Protein AF-A0A5K1JAQ9-F1 (afdb_monomer_lite)

Foldseek 3Di:
DDDDDDDDPPPPVVVVVVVVVVVVVVVVLVVVLVVVLVVPDPVPQAAAPAADDDPPQDQQDDDDDDAQQSLLCNLVSLCRVSVHDLCRLCVSLVHDSVLNVCSNNSPVPRDPVSSVSSCSSSVHDDDDDDPPDDD

Secondary structure (DSSP, 8-state):
------------HHHHHHHHHHHHHHHHHHHHHHHHHTT--GGG----SS-PPPTT----------SHHHHHHHHHHHHHHTT--HHHHHHHTTS-HHHHHHHHTT-TTS-HHHHHHHHHHTT-------TT---

pLDDT: mean 73.71, std 20.49, range [36.69, 98.38]

Radius of gyration: 21.13 Å; chains: 1; bounding box: 44×62×66 Å

Sequence (135 aa):
MSLSGVIFPHVKITGIILIIFTNVKIMIGMIEMTRNFEGMSRANVPRGRGLRLHEQETPLVQRTVFDTAELGRALKLRRRELGYTQEVAAQLCMRSTRVIGDIERGRSTVEIGIVLEYAALLSVDVVLETRGRAS

Structure (mmCIF, N/CA/C/O backbone):
data_AF-A0A5K1JAQ9-F1
#
_entry.id   AF-A0A5K1JAQ9-F1
#
loop_
_atom_site.group_PDB
_atom_site.id
_atom_site.type_symbol
_atom_site.label_atom_id
_atom_site.label_alt_id
_atom_site.label_comp_id
_atom_site.label_asym_id
_atom_site.label_entity_id
_atom_site.label_seq_id
_atom_site.pdbx_PDB_ins_code
_atom_site.Cartn_x
_atom_site.Cartn_y
_atom_site.Cartn_z
_atom_site.occupancy
_atom_site.B_iso_or_equiv
_atom_site.auth_seq_id
_atom_site.auth_comp_id
_atom_site.auth_asym_id
_atom_site.auth_atom_id
_atom_site.pdbx_PDB_model_num
ATOM 1 N N . MET A 1 1 ? 18.831 43.348 -48.521 1.00 40.81 1 MET A N 1
ATOM 2 C CA . MET A 1 1 ? 17.979 42.451 -47.711 1.00 40.81 1 MET A CA 1
ATOM 3 C C . MET A 1 1 ?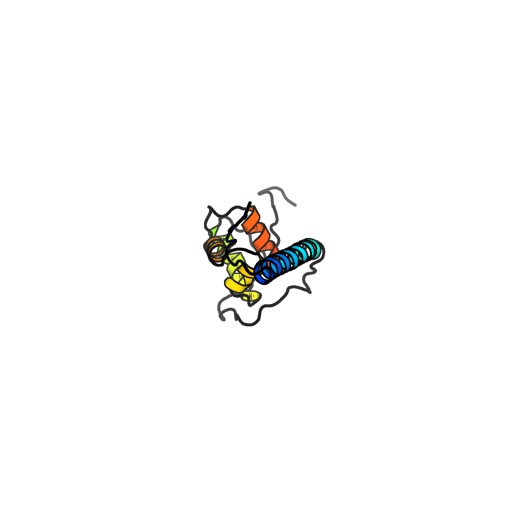 18.548 41.045 -47.801 1.00 40.81 1 MET A C 1
ATOM 5 O O . MET A 1 1 ? 18.501 40.459 -48.869 1.00 40.81 1 MET A O 1
ATOM 9 N N . SER A 1 2 ? 19.138 40.545 -46.718 1.00 36.69 2 SER A N 1
ATOM 10 C CA . SER A 1 2 ? 19.507 39.136 -46.552 1.00 36.69 2 SER A CA 1
ATOM 11 C C . SER A 1 2 ? 19.189 38.776 -45.104 1.00 36.69 2 SER A C 1
ATOM 13 O O . SER A 1 2 ? 19.741 39.380 -44.187 1.00 36.69 2 SER A O 1
ATOM 15 N N . LEU A 1 3 ? 18.217 37.887 -44.907 1.00 39.09 3 LEU A N 1
ATOM 16 C CA . LEU A 1 3 ? 17.845 37.346 -43.603 1.00 39.09 3 LEU A CA 1
ATOM 17 C C . LEU A 1 3 ? 18.690 36.092 -43.373 1.00 39.09 3 LEU A C 1
ATOM 19 O O . LEU A 1 3 ? 18.394 35.040 -43.934 1.00 39.09 3 LEU A O 1
ATOM 23 N N . SER A 1 4 ? 19.742 36.197 -42.563 1.00 42.56 4 SER A N 1
ATOM 24 C CA . SER A 1 4 ? 20.534 35.046 -42.130 1.00 42.56 4 SER A CA 1
ATOM 25 C C . SER A 1 4 ? 20.354 34.791 -40.635 1.00 42.56 4 SER A C 1
ATOM 27 O O . SER A 1 4 ? 20.787 35.595 -39.814 1.00 42.56 4 SER A O 1
ATOM 29 N N . GLY A 1 5 ? 19.803 33.618 -40.313 1.00 44.66 5 GLY A N 1
ATOM 30 C CA . GLY A 1 5 ? 20.234 32.834 -39.155 1.00 44.66 5 GLY A CA 1
ATOM 31 C C . GLY A 1 5 ? 19.374 32.913 -37.896 1.00 44.66 5 GLY A C 1
ATOM 32 O O . GLY A 1 5 ? 19.751 33.572 -36.935 1.00 44.66 5 GLY A O 1
ATOM 33 N N . VAL A 1 6 ? 18.304 32.115 -37.838 1.00 40.78 6 VAL A N 1
ATOM 34 C CA . VAL A 1 6 ? 17.813 31.577 -36.558 1.00 40.78 6 VAL A CA 1
ATOM 35 C C . VAL A 1 6 ? 18.203 30.102 -36.510 1.00 40.78 6 VAL A C 1
ATOM 37 O 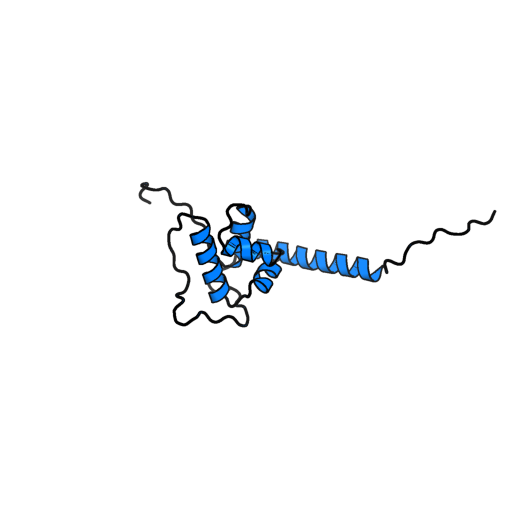O . VAL A 1 6 ? 17.634 29.269 -37.213 1.00 40.78 6 VAL A O 1
ATOM 40 N N . ILE A 1 7 ? 19.230 29.793 -35.719 1.00 45.62 7 ILE A N 1
ATOM 41 C CA . ILE A 1 7 ? 19.672 28.427 -35.425 1.00 45.62 7 ILE A CA 1
ATOM 42 C C . ILE A 1 7 ? 18.704 27.859 -34.384 1.00 45.62 7 ILE A C 1
ATOM 44 O O . ILE A 1 7 ? 18.780 28.208 -33.208 1.00 45.62 7 ILE A O 1
ATOM 48 N N . PHE A 1 8 ? 17.781 26.994 -34.804 1.00 45.00 8 PHE A N 1
ATOM 49 C CA . PHE A 1 8 ? 16.981 26.200 -33.872 1.00 45.00 8 PHE A CA 1
ATOM 50 C C . PHE A 1 8 ? 17.788 24.965 -33.439 1.00 45.00 8 PHE A C 1
ATOM 52 O O . PHE A 1 8 ? 18.238 24.206 -34.303 1.00 45.00 8 PHE A O 1
ATOM 59 N N . PRO A 1 9 ? 18.002 24.733 -32.130 1.00 48.38 9 PRO A N 1
ATOM 60 C CA . PRO A 1 9 ? 18.735 23.567 -31.661 1.00 48.38 9 PRO A CA 1
ATOM 61 C C . PRO A 1 9 ? 17.959 22.287 -31.990 1.00 48.38 9 PRO A C 1
ATOM 63 O O . PRO A 1 9 ? 16.746 22.197 -31.806 1.00 48.38 9 PRO A O 1
ATOM 66 N N . HIS A 1 10 ? 18.699 21.296 -32.485 1.00 51.69 10 HIS A N 1
ATOM 67 C CA . HIS A 1 10 ? 18.274 19.957 -32.890 1.00 51.69 10 HIS A CA 1
ATOM 68 C C . HIS A 1 10 ? 17.599 19.156 -31.752 1.00 51.69 10 HIS A C 1
ATOM 70 O O . HIS A 1 10 ? 18.132 18.155 -31.277 1.00 51.69 10 HIS A O 1
ATOM 76 N N . VAL A 1 11 ? 16.380 19.506 -31.342 1.00 50.84 11 VAL A N 1
ATOM 77 C CA . VAL A 1 11 ? 15.482 18.510 -30.744 1.00 50.84 11 VAL A CA 1
ATOM 78 C C . VAL A 1 11 ? 14.816 17.802 -31.916 1.00 50.84 11 VAL A C 1
ATOM 80 O O . VAL A 1 11 ? 13.892 18.323 -32.536 1.00 50.84 11 VAL A O 1
ATOM 83 N N . LYS A 1 12 ? 15.366 16.642 -32.304 1.00 48.03 12 LYS A N 1
ATOM 84 C CA . LYS A 1 12 ? 14.854 15.844 -33.428 1.00 48.03 12 LYS A CA 1
ATOM 85 C C . LYS A 1 12 ? 13.356 15.615 -33.210 1.00 48.03 12 LYS A C 1
ATOM 87 O O . LYS A 1 12 ? 12.978 15.028 -32.202 1.00 48.03 12 LYS A O 1
ATOM 92 N N . ILE A 1 13 ? 12.524 16.054 -34.156 1.00 51.97 13 ILE A N 1
ATOM 93 C CA . ILE A 1 13 ? 11.051 15.940 -34.143 1.00 51.97 13 ILE A CA 1
ATOM 94 C C . ILE A 1 13 ? 10.597 14.515 -33.759 1.00 51.97 13 ILE A C 1
ATOM 96 O O . ILE A 1 13 ? 9.626 14.335 -33.029 1.00 51.97 13 ILE A O 1
ATOM 100 N N . THR A 1 14 ? 11.374 13.499 -34.143 1.00 46.53 14 THR A N 1
ATOM 101 C CA . THR A 1 14 ? 11.205 12.089 -33.759 1.00 46.53 14 THR A CA 1
ATOM 102 C C . THR A 1 14 ? 11.189 11.845 -32.242 1.00 46.53 14 THR A C 1
ATOM 104 O O . THR A 1 14 ? 10.404 11.032 -31.766 1.00 46.53 14 THR A O 1
ATOM 107 N N . GLY A 1 15 ? 12.019 12.549 -31.466 1.00 42.66 15 GLY A N 1
ATOM 108 C CA . GLY A 1 15 ? 12.070 12.435 -30.005 1.00 42.66 15 GLY A CA 1
ATOM 109 C C . GLY A 1 15 ? 10.842 13.038 -29.322 1.00 42.66 15 GLY A C 1
ATOM 110 O O . GLY A 1 15 ? 10.312 12.447 -28.386 1.00 42.66 15 GLY A O 1
ATOM 111 N N . ILE A 1 16 ? 10.331 14.157 -29.843 1.00 52.41 16 ILE A N 1
ATOM 112 C CA . ILE A 1 16 ? 9.091 14.782 -29.356 1.00 52.41 16 ILE A CA 1
ATOM 113 C C . ILE A 1 16 ? 7.898 13.855 -29.629 1.00 52.41 16 ILE A C 1
ATOM 115 O O . ILE A 1 16 ? 7.090 13.611 -28.737 1.00 52.41 16 ILE A O 1
ATOM 119 N N . ILE A 1 17 ? 7.833 13.259 -30.825 1.00 51.34 17 ILE A N 1
ATOM 120 C CA . ILE A 1 17 ? 6.788 12.293 -31.195 1.00 51.34 17 ILE A CA 1
ATOM 121 C C . ILE A 1 17 ? 6.845 11.041 -30.306 1.00 51.34 17 ILE A C 1
ATOM 123 O O . ILE A 1 17 ? 5.804 10.597 -29.827 1.00 51.34 17 ILE A O 1
ATOM 127 N N . LEU A 1 18 ? 8.033 10.492 -30.024 1.00 45.09 18 LEU A N 1
ATOM 128 C CA . LEU A 1 18 ? 8.178 9.312 -29.162 1.00 45.09 18 LEU A CA 1
ATOM 129 C C . LEU A 1 18 ? 7.722 9.587 -27.720 1.00 45.09 18 LEU A C 1
ATOM 131 O O . LEU A 1 18 ? 7.048 8.749 -27.119 1.00 45.09 18 LEU A O 1
ATOM 135 N N . ILE A 1 19 ? 8.040 10.767 -27.179 1.00 55.59 19 ILE A N 1
ATOM 136 C CA . ILE A 1 19 ? 7.600 11.193 -25.842 1.00 55.59 19 ILE A CA 1
ATOM 137 C C . ILE A 1 19 ? 6.075 11.340 -25.805 1.00 55.59 19 ILE A C 1
ATOM 139 O O . ILE A 1 19 ? 5.434 10.808 -24.901 1.00 55.59 19 ILE A O 1
ATOM 143 N N . ILE A 1 20 ? 5.474 11.988 -26.808 1.00 52.31 20 ILE A N 1
ATOM 144 C CA . ILE A 1 20 ? 4.015 12.147 -26.897 1.00 52.31 20 ILE A CA 1
ATOM 145 C C . ILE A 1 20 ? 3.327 10.781 -27.005 1.00 52.31 20 ILE A C 1
ATOM 147 O O . ILE A 1 20 ? 2.410 10.509 -26.238 1.00 52.31 20 ILE A O 1
ATOM 151 N N . PHE A 1 21 ? 3.792 9.883 -27.881 1.00 49.94 21 PHE A N 1
ATOM 152 C CA . PHE A 1 21 ? 3.210 8.541 -28.016 1.00 49.94 21 PHE A CA 1
ATOM 153 C C . PHE A 1 21 ? 3.356 7.696 -26.748 1.00 49.94 21 PHE A C 1
ATOM 155 O O . PHE A 1 21 ? 2.440 6.948 -26.409 1.00 49.94 21 PHE A O 1
ATOM 162 N N . THR A 1 22 ? 4.477 7.823 -26.034 1.00 49.34 22 THR A N 1
ATOM 163 C CA . THR A 1 22 ? 4.686 7.144 -24.748 1.00 49.34 22 THR A CA 1
ATOM 164 C C . THR A 1 22 ? 3.705 7.672 -23.703 1.00 49.34 22 THR A C 1
ATOM 166 O O . THR A 1 22 ? 3.001 6.883 -23.081 1.00 49.34 22 THR A O 1
ATOM 169 N N . ASN A 1 23 ? 3.564 8.994 -23.583 1.00 43.59 23 ASN A N 1
ATOM 170 C CA . ASN A 1 23 ? 2.628 9.624 -22.649 1.00 43.59 23 ASN A CA 1
ATOM 171 C C . ASN A 1 23 ? 1.158 9.313 -22.983 1.00 43.59 23 ASN A C 1
ATOM 173 O O . ASN A 1 23 ? 0.367 9.069 -22.077 1.00 43.59 23 ASN A O 1
ATOM 177 N N . VAL A 1 24 ? 0.790 9.244 -24.268 1.00 49.78 24 VAL A N 1
ATOM 178 C CA . VAL A 1 24 ? -0.568 8.881 -24.708 1.00 49.78 24 VAL A CA 1
ATOM 179 C C . VAL A 1 24 ? -0.860 7.398 -24.468 1.00 49.78 24 VAL A C 1
ATOM 181 O O . VAL A 1 24 ? -1.942 7.076 -23.988 1.00 49.78 24 VAL A O 1
ATOM 184 N N . LYS A 1 25 ? 0.090 6.484 -24.722 1.00 45.53 25 LYS A N 1
ATOM 185 C CA . LYS A 1 25 ? -0.058 5.060 -24.360 1.00 45.53 25 LYS A CA 1
ATOM 186 C C . LYS A 1 25 ? -0.226 4.867 -22.857 1.00 45.53 25 LYS A C 1
ATOM 188 O O . LYS A 1 25 ? -1.062 4.070 -22.444 1.00 45.53 25 LYS A O 1
ATOM 193 N N . ILE A 1 26 ? 0.542 5.605 -22.058 1.00 53.91 26 ILE A N 1
ATOM 194 C CA . ILE A 1 26 ? 0.427 5.596 -20.599 1.00 53.91 26 ILE A CA 1
ATOM 195 C C . ILE A 1 26 ? -0.956 6.109 -20.182 1.00 53.91 26 ILE A C 1
ATOM 197 O O . ILE A 1 26 ? -1.635 5.434 -19.424 1.00 53.91 26 ILE A O 1
ATOM 201 N N . MET A 1 27 ? -1.426 7.227 -20.743 1.00 46.94 27 MET A N 1
ATOM 202 C CA . MET A 1 27 ? -2.749 7.797 -20.458 1.00 46.94 27 MET A CA 1
ATOM 203 C C . MET A 1 27 ? -3.910 6.878 -20.879 1.00 46.94 27 MET A C 1
ATOM 205 O O . MET A 1 27 ? -4.880 6.745 -20.141 1.00 46.94 27 MET A O 1
ATOM 209 N N . ILE A 1 28 ? -3.824 6.199 -22.027 1.00 55.19 28 ILE A N 1
ATOM 210 C CA . ILE A 1 28 ? -4.814 5.181 -22.421 1.00 55.19 28 ILE A CA 1
ATOM 211 C C . ILE A 1 28 ? -4.788 4.016 -21.424 1.00 55.19 28 ILE A C 1
ATOM 213 O O . ILE A 1 28 ? -5.845 3.606 -20.950 1.00 55.19 28 ILE A O 1
ATOM 217 N N . GLY A 1 29 ? -3.593 3.566 -21.025 1.00 53.66 29 GLY A N 1
ATOM 218 C CA . GLY A 1 29 ? -3.412 2.590 -19.951 1.00 53.66 29 GLY A CA 1
ATOM 219 C C . GLY A 1 29 ? -3.999 3.053 -18.614 1.00 53.66 29 GLY A C 1
ATOM 220 O O . GLY A 1 29 ? -4.585 2.241 -17.914 1.00 53.66 29 GLY A O 1
ATOM 221 N N . MET A 1 30 ? -3.939 4.349 -18.282 1.00 48.88 30 MET A N 1
ATOM 222 C CA . MET A 1 30 ? -4.587 4.920 -17.093 1.00 48.88 30 MET A CA 1
ATOM 223 C C . MET A 1 30 ? -6.105 4.829 -17.168 1.00 48.88 30 MET A C 1
ATOM 225 O O . MET A 1 30 ? -6.725 4.469 -16.174 1.00 48.88 30 MET A O 1
ATOM 229 N N . ILE A 1 31 ? -6.701 5.155 -18.320 1.00 51.78 31 ILE A N 1
ATOM 230 C CA . ILE A 1 31 ? -8.156 5.109 -18.522 1.00 51.78 31 ILE A CA 1
ATOM 231 C C . ILE A 1 31 ? -8.644 3.651 -18.515 1.00 51.78 31 ILE A C 1
ATOM 233 O O . ILE A 1 31 ? -9.712 3.359 -17.982 1.00 51.78 31 ILE A O 1
ATOM 237 N N . GLU A 1 32 ? -7.868 2.721 -19.075 1.00 52.41 32 GLU A N 1
ATOM 238 C CA . GLU A 1 32 ? -8.143 1.281 -18.989 1.00 52.41 32 GLU A CA 1
ATOM 239 C C . GLU A 1 32 ? -7.939 0.741 -17.568 1.00 52.41 32 GLU A C 1
ATOM 241 O O . GLU A 1 32 ? -8.744 -0.058 -17.110 1.00 52.41 32 GLU A O 1
ATOM 246 N N . MET A 1 33 ? -6.934 1.215 -16.828 1.00 46.81 33 MET A N 1
ATOM 247 C CA . MET A 1 33 ? -6.689 0.841 -15.433 1.00 46.81 33 MET A CA 1
ATOM 248 C C . MET A 1 33 ? -7.791 1.364 -14.501 1.00 46.81 33 MET A C 1
ATOM 250 O O . MET A 1 33 ? -8.287 0.604 -13.676 1.00 46.81 33 MET A O 1
ATOM 254 N N . THR A 1 34 ? -8.241 2.613 -14.676 1.00 49.62 34 THR A N 1
ATOM 255 C CA . THR A 1 34 ? -9.399 3.167 -13.945 1.00 49.62 34 THR A CA 1
ATOM 256 C C . THR A 1 34 ? -10.702 2.456 -14.302 1.00 49.62 34 THR A C 1
ATOM 258 O O . THR A 1 34 ? -11.452 2.119 -13.393 1.00 49.62 34 THR A O 1
ATOM 261 N N . ARG A 1 35 ? -10.953 2.134 -15.581 1.00 49.38 35 ARG A N 1
ATOM 262 C CA . ARG A 1 35 ? -12.118 1.317 -15.983 1.00 49.38 35 ARG A CA 1
ATOM 263 C C . ARG A 1 35 ? -12.048 -0.131 -15.489 1.00 49.38 35 ARG A C 1
ATOM 265 O O . ARG A 1 35 ? -13.082 -0.720 -15.197 1.00 49.38 35 ARG A O 1
ATOM 272 N N . ASN A 1 36 ? -10.855 -0.710 -15.371 1.00 48.38 36 ASN A N 1
ATOM 273 C CA . ASN A 1 36 ? -10.685 -2.079 -14.888 1.00 48.38 36 ASN A CA 1
ATOM 274 C C . ASN A 1 36 ? -10.871 -2.199 -13.368 1.00 48.38 36 ASN A C 1
ATOM 276 O O . ASN A 1 36 ? -11.240 -3.279 -12.914 1.00 48.38 36 ASN A O 1
ATOM 280 N N . PHE A 1 37 ? -10.686 -1.127 -12.583 1.00 51.50 37 PHE A N 1
ATOM 281 C CA . PHE A 1 37 ? -10.923 -1.156 -11.132 1.00 51.50 37 PHE A CA 1
ATOM 282 C C . PHE A 1 37 ? -12.384 -1.426 -10.758 1.00 51.50 37 PHE A C 1
ATOM 284 O O . PHE A 1 37 ? -12.631 -2.176 -9.819 1.00 51.50 37 PHE A O 1
ATOM 291 N N . GLU A 1 38 ? -13.346 -0.905 -1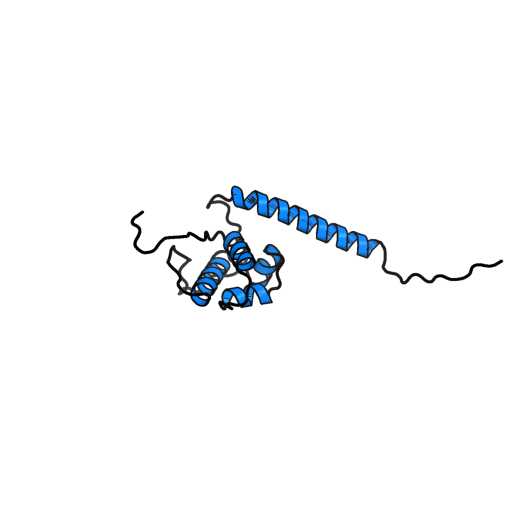1.521 1.00 49.78 38 GLU A N 1
ATOM 292 C CA . GLU A 1 38 ? -14.777 -1.141 -11.272 1.00 49.78 38 GLU A CA 1
ATOM 293 C C . GLU A 1 38 ? -15.237 -2.565 -11.659 1.00 49.78 38 GLU A C 1
ATOM 295 O O . GLU A 1 38 ? -16.320 -2.992 -11.263 1.00 49.78 38 GLU A O 1
ATOM 300 N N . GLY A 1 39 ? -14.415 -3.332 -12.393 1.00 43.12 39 GLY A N 1
ATOM 301 C CA . GLY A 1 39 ? -14.750 -4.673 -12.899 1.00 43.12 39 GLY A CA 1
ATOM 302 C C . GLY A 1 39 ? -13.788 -5.801 -12.499 1.00 43.12 39 GLY A C 1
ATOM 303 O O . GLY A 1 39 ? -13.954 -6.936 -12.957 1.00 43.12 39 GLY A O 1
ATOM 304 N N . MET A 1 40 ? -12.767 -5.532 -11.677 1.00 49.72 40 MET A N 1
ATOM 305 C CA . MET A 1 40 ? -11.739 -6.519 -11.332 1.00 49.72 40 MET A CA 1
ATOM 306 C C . MET A 1 40 ? -12.270 -7.543 -10.318 1.00 49.72 40 MET A C 1
ATOM 308 O O . MET A 1 40 ? -12.131 -7.405 -9.106 1.00 49.72 40 MET A O 1
ATOM 312 N N . SER A 1 41 ? -12.879 -8.615 -10.827 1.00 50.19 41 SER A N 1
ATOM 313 C CA . SER A 1 41 ? -13.238 -9.790 -10.027 1.00 50.19 41 SER A CA 1
ATOM 314 C C . SER A 1 41 ? -11.987 -10.431 -9.405 1.00 50.19 41 SER A C 1
ATOM 316 O O . SER A 1 41 ? -10.930 -10.478 -10.040 1.00 50.19 41 SER A O 1
ATOM 318 N N . ARG A 1 42 ? -12.116 -11.005 -8.194 1.00 49.31 42 ARG A N 1
ATOM 319 C CA . ARG A 1 42 ? -11.038 -11.685 -7.430 1.00 49.31 42 ARG A CA 1
ATOM 320 C C . ARG A 1 42 ? -10.248 -12.719 -8.255 1.00 49.31 42 ARG A C 1
ATOM 322 O O . ARG A 1 42 ? -9.131 -13.071 -7.885 1.00 49.31 42 ARG A O 1
ATOM 329 N N . ALA A 1 43 ? -10.821 -13.207 -9.357 1.00 43.72 43 ALA A N 1
ATOM 330 C CA . ALA A 1 43 ? -10.227 -14.182 -10.267 1.00 43.72 43 ALA A CA 1
ATOM 331 C C . ALA A 1 43 ? -9.163 -13.616 -11.235 1.00 43.72 43 ALA A C 1
ATOM 333 O O . ALA A 1 43 ? -8.353 -14.392 -11.735 1.00 43.72 43 ALA A O 1
ATOM 334 N N . ASN A 1 44 ? -9.121 -12.299 -11.480 1.00 52.69 44 ASN A N 1
ATOM 335 C CA . ASN A 1 44 ? -8.286 -11.685 -12.528 1.00 52.69 44 ASN A CA 1
ATOM 336 C C . ASN A 1 44 ? -7.114 -10.845 -11.997 1.00 52.69 44 ASN A C 1
ATOM 338 O O . ASN A 1 44 ? -6.617 -9.970 -12.702 1.00 52.69 44 ASN A O 1
ATOM 342 N N . VAL A 1 45 ? -6.643 -11.106 -10.775 1.00 56.44 45 VAL A N 1
ATOM 343 C CA . VAL A 1 45 ? -5.509 -10.359 -10.213 1.00 56.44 45 VAL A CA 1
ATOM 344 C C . VAL A 1 45 ? -4.236 -10.676 -11.012 1.00 56.44 45 VAL A C 1
ATOM 346 O O . VAL A 1 45 ? -3.800 -11.836 -11.013 1.00 56.44 45 VAL A O 1
ATOM 349 N N . PRO A 1 46 ? -3.616 -9.690 -11.688 1.00 61.69 46 PRO A N 1
ATOM 350 C CA . PRO A 1 46 ? -2.396 -9.942 -12.434 1.00 61.69 46 PRO A CA 1
ATOM 351 C C . PRO A 1 46 ? -1.292 -10.399 -11.467 1.00 61.69 46 PRO A C 1
ATOM 353 O O . PRO A 1 46 ? -1.188 -9.913 -10.337 1.00 61.69 46 PRO A O 1
ATOM 356 N N . ARG A 1 47 ? -0.492 -11.382 -11.894 1.00 66.31 47 ARG A N 1
ATOM 357 C CA . ARG A 1 47 ? 0.655 -11.899 -11.137 1.00 66.31 47 ARG A CA 1
ATOM 358 C C . ARG A 1 47 ? 1.947 -11.490 -11.831 1.00 66.31 47 ARG A C 1
ATOM 360 O O . ARG A 1 47 ? 2.128 -11.724 -13.025 1.00 66.31 47 ARG A O 1
ATOM 367 N N . GLY A 1 48 ? 2.852 -10.896 -11.073 1.00 63.38 48 GLY A N 1
ATOM 368 C CA . GLY A 1 48 ? 4.217 -10.613 -11.473 1.00 63.38 48 GLY A CA 1
ATOM 369 C C . GLY A 1 48 ? 5.046 -11.883 -11.629 1.00 63.38 48 GLY A C 1
ATOM 370 O O . GLY A 1 48 ? 4.792 -12.921 -11.016 1.00 63.38 48 GLY A O 1
ATOM 371 N N . ARG A 1 49 ? 6.082 -11.791 -12.464 1.00 59.53 49 ARG A N 1
ATOM 372 C CA . ARG A 1 49 ? 7.115 -12.820 -12.563 1.00 59.53 49 ARG A CA 1
ATOM 373 C C . ARG A 1 49 ? 8.203 -12.524 -11.527 1.00 59.53 49 ARG A C 1
ATOM 375 O O . ARG A 1 49 ? 9.047 -11.674 -11.779 1.00 59.53 49 ARG A O 1
ATOM 382 N N . GLY A 1 50 ? 8.227 -13.264 -10.413 1.00 60.59 50 GLY A N 1
ATOM 383 C CA . GLY A 1 50 ? 9.503 -13.540 -9.735 1.00 60.59 50 GLY A CA 1
ATOM 384 C C . GLY A 1 50 ? 9.769 -13.003 -8.323 1.00 60.59 50 GLY A C 1
ATOM 385 O O . GLY A 1 50 ? 10.936 -12.845 -7.988 1.00 60.59 50 GLY A O 1
ATOM 386 N N . LEU A 1 51 ? 8.777 -12.833 -7.447 1.00 59.69 51 LEU A N 1
ATOM 387 C CA . LEU A 1 51 ? 9.026 -12.864 -5.995 1.00 59.69 51 LEU A CA 1
ATOM 388 C C . LEU A 1 51 ? 8.309 -14.069 -5.379 1.00 59.69 51 LEU A C 1
ATOM 390 O O . LEU A 1 51 ? 7.114 -14.244 -5.593 1.00 59.69 51 LEU A O 1
ATOM 394 N N . ARG A 1 52 ? 9.034 -14.898 -4.619 1.00 64.88 52 ARG A N 1
ATOM 395 C CA . ARG A 1 52 ? 8.418 -15.869 -3.706 1.00 64.88 52 ARG A CA 1
ATOM 396 C C . ARG A 1 52 ? 8.315 -15.226 -2.327 1.00 64.88 52 ARG A C 1
ATOM 398 O O . ARG A 1 52 ? 9.245 -14.545 -1.882 1.00 64.88 52 ARG A O 1
ATOM 405 N N . LEU A 1 53 ? 7.185 -15.433 -1.663 1.00 64.00 53 LEU A N 1
ATOM 406 C CA . LEU A 1 53 ? 7.120 -15.256 -0.218 1.00 64.00 53 LEU A CA 1
ATOM 407 C C . LEU A 1 53 ? 8.172 -16.167 0.423 1.00 64.00 53 LEU A C 1
ATOM 409 O O . LEU A 1 53 ? 8.386 -17.287 -0.052 1.00 64.00 53 LEU A O 1
ATOM 413 N N . HIS A 1 54 ? 8.853 -15.688 1.463 1.00 65.25 54 HIS A N 1
ATOM 414 C CA . HIS A 1 54 ? 9.624 -16.608 2.296 1.00 65.25 54 HIS A CA 1
ATOM 415 C C . HIS A 1 54 ? 8.665 -17.597 2.964 1.00 65.25 54 HIS A C 1
ATOM 417 O O . HIS A 1 54 ? 7.505 -17.276 3.193 1.00 65.25 54 HIS A O 1
ATOM 423 N N . GLU A 1 55 ? 9.153 -18.784 3.314 1.00 61.09 55 GLU A N 1
ATOM 424 C CA . GLU A 1 55 ? 8.352 -19.850 3.939 1.00 61.09 55 GLU A CA 1
ATOM 425 C C . GLU A 1 55 ? 7.621 -19.396 5.221 1.00 61.09 55 GLU A C 1
ATOM 427 O O . GLU A 1 55 ? 6.587 -19.942 5.583 1.00 61.09 55 GLU A O 1
ATOM 432 N N . GLN A 1 56 ? 8.121 -18.338 5.867 1.00 61.56 56 GLN A N 1
ATOM 433 C CA . GLN A 1 56 ? 7.560 -17.739 7.080 1.00 61.56 56 GLN A CA 1
ATOM 434 C C . GLN A 1 56 ? 6.551 -16.603 6.816 1.00 61.56 56 GLN A C 1
ATOM 436 O O . GLN A 1 56 ? 5.937 -16.098 7.754 1.00 61.56 56 GLN A O 1
ATOM 441 N N . GLU A 1 57 ? 6.384 -16.158 5.569 1.00 66.56 57 GLU A N 1
ATOM 442 C CA . GLU A 1 57 ? 5.482 -15.059 5.219 1.00 66.56 57 GLU A CA 1
ATOM 443 C C . GLU A 1 57 ? 4.108 -15.606 4.820 1.00 66.56 57 GLU A C 1
ATOM 445 O O . GLU A 1 57 ? 3.938 -16.222 3.770 1.00 66.56 57 GLU A O 1
ATOM 450 N N . THR A 1 58 ? 3.103 -15.371 5.664 1.00 71.06 58 THR A N 1
ATOM 451 C CA . THR A 1 58 ? 1.707 -15.727 5.372 1.00 71.06 58 THR A CA 1
ATOM 452 C C . THR A 1 58 ? 1.083 -14.710 4.415 1.00 71.06 58 THR A C 1
ATOM 454 O O . THR A 1 58 ? 1.344 -13.522 4.585 1.00 71.06 58 THR A O 1
ATOM 457 N N . PRO A 1 59 ? 0.216 -15.113 3.470 1.00 79.75 59 PRO A N 1
ATOM 458 C CA . PRO A 1 59 ? -0.553 -14.167 2.668 1.00 79.75 59 PRO A CA 1
ATOM 459 C C . PRO A 1 59 ? -1.391 -13.190 3.509 1.00 79.75 59 PRO A C 1
ATOM 461 O O . PRO A 1 59 ? -1.824 -13.499 4.625 1.00 79.75 59 PRO A O 1
ATOM 464 N N . LEU A 1 60 ? -1.651 -12.009 2.956 1.00 83.69 60 LEU A N 1
ATOM 465 C CA . LEU A 1 60 ? -2.486 -10.976 3.527 1.00 83.69 60 LEU A CA 1
ATOM 466 C C . LEU A 1 60 ? -3.911 -11.511 3.644 1.00 83.69 60 LEU A C 1
ATOM 468 O O . LEU A 1 60 ? -4.602 -11.778 2.663 1.00 83.69 60 LEU A O 1
ATOM 472 N N . VAL A 1 61 ? -4.341 -11.627 4.891 1.00 86.38 61 VAL A N 1
ATOM 473 C CA . VAL A 1 61 ? -5.720 -11.890 5.291 1.00 86.38 61 VAL A CA 1
ATOM 474 C C . VAL A 1 61 ? -6.339 -10.616 5.852 1.00 86.38 61 VAL A C 1
ATOM 476 O O . VAL A 1 61 ? -5.609 -9.728 6.314 1.00 86.38 61 VAL A O 1
ATOM 479 N N . GLN A 1 62 ? -7.673 -10.556 5.839 1.00 89.12 62 GLN A N 1
ATOM 480 C CA . GLN A 1 62 ? -8.436 -9.471 6.452 1.00 89.12 62 GLN A CA 1
ATOM 481 C C . GLN A 1 62 ? -7.972 -9.254 7.895 1.00 89.12 62 GLN A C 1
ATOM 483 O O . GLN A 1 62 ? -7.868 -10.198 8.680 1.00 89.12 62 GLN A O 1
ATOM 488 N N . ARG A 1 63 ? -7.652 -8.003 8.218 1.00 90.69 63 ARG A N 1
ATOM 489 C CA . ARG A 1 63 ? -7.205 -7.572 9.541 1.00 90.69 63 ARG A CA 1
ATOM 490 C C . ARG A 1 63 ? -7.442 -6.078 9.700 1.00 90.69 63 ARG A C 1
ATOM 492 O O . ARG A 1 63 ? -7.402 -5.340 8.718 1.00 90.69 63 ARG A O 1
ATOM 499 N N . THR A 1 64 ? -7.620 -5.639 10.935 1.00 93.44 64 THR A N 1
ATOM 500 C CA . THR A 1 64 ? -7.620 -4.217 11.283 1.00 93.44 64 THR A CA 1
ATOM 501 C C . THR A 1 64 ? -6.177 -3.727 11.396 1.00 93.44 64 THR A C 1
ATOM 503 O O . THR A 1 64 ? -5.337 -4.425 11.962 1.00 93.44 64 THR A O 1
ATOM 506 N N . VAL A 1 65 ? -5.894 -2.543 10.853 1.00 94.06 65 VAL A N 1
ATOM 507 C CA . VAL A 1 65 ? -4.612 -1.840 11.010 1.00 94.06 65 VAL A CA 1
ATOM 508 C C . VAL A 1 65 ? -4.852 -0.526 11.746 1.00 94.06 65 VAL A C 1
ATOM 510 O O . VAL A 1 65 ? -5.879 0.119 11.530 1.00 94.06 65 VAL A O 1
ATOM 513 N N . PHE A 1 66 ? -3.927 -0.131 12.618 1.00 93.50 66 PHE A N 1
ATOM 514 C CA . PHE A 1 66 ? -4.083 1.050 13.477 1.00 93.50 66 PHE A CA 1
ATOM 515 C C . PHE A 1 66 ? -3.111 2.182 13.153 1.00 93.50 66 PHE A C 1
ATOM 517 O O . PHE A 1 66 ? -3.347 3.320 13.557 1.00 93.50 66 PHE A O 1
ATOM 524 N N . ASP A 1 67 ? -2.041 1.895 12.413 1.00 95.19 67 ASP A N 1
ATOM 525 C CA . ASP A 1 67 ? -1.047 2.887 12.022 1.00 95.19 67 ASP A CA 1
ATOM 526 C C . ASP A 1 67 ? -0.562 2.707 10.573 1.00 95.19 67 ASP A C 1
ATOM 528 O O . ASP A 1 67 ? -0.842 1.718 9.885 1.00 95.19 67 ASP A O 1
ATOM 532 N N . THR A 1 68 ? 0.175 3.705 10.083 1.00 96.56 68 THR A N 1
ATOM 533 C CA . THR A 1 68 ? 0.698 3.714 8.713 1.00 96.56 68 THR A CA 1
ATOM 534 C C . THR A 1 68 ? 1.758 2.639 8.481 1.00 96.56 68 THR A C 1
ATOM 536 O O . THR A 1 68 ? 1.923 2.185 7.349 1.00 96.56 68 THR A O 1
ATOM 539 N N . ALA A 1 69 ? 2.477 2.206 9.519 1.00 96.69 69 ALA A N 1
ATOM 540 C CA . ALA A 1 69 ? 3.506 1.178 9.412 1.00 96.69 69 ALA A CA 1
ATOM 541 C C . ALA A 1 69 ? 2.890 -0.215 9.235 1.00 96.69 69 ALA A C 1
ATOM 543 O O . ALA A 1 69 ? 3.378 -1.002 8.424 1.00 96.69 69 ALA A O 1
ATOM 544 N N . GLU A 1 70 ? 1.803 -0.515 9.940 1.00 96.25 70 GLU A N 1
ATOM 545 C CA . GLU A 1 70 ? 0.991 -1.715 9.755 1.00 96.25 70 GLU A CA 1
ATOM 546 C C . GLU A 1 70 ? 0.381 -1.762 8.357 1.00 96.25 70 GLU A C 1
ATOM 548 O O . GLU A 1 70 ? 0.529 -2.775 7.669 1.00 96.25 70 GLU A O 1
ATOM 553 N N . LEU A 1 71 ? -0.212 -0.652 7.904 1.00 96.25 71 LEU A N 1
ATOM 554 C CA . LEU A 1 71 ? -0.735 -0.531 6.545 1.00 96.25 71 LEU A CA 1
ATOM 555 C C . LEU A 1 71 ? 0.365 -0.767 5.497 1.00 96.25 71 LEU A C 1
ATOM 557 O O . LEU A 1 71 ? 0.205 -1.593 4.599 1.00 96.25 71 LEU A O 1
ATOM 561 N N . GLY A 1 72 ? 1.515 -0.102 5.638 1.00 97.19 72 GLY A N 1
ATOM 562 C CA . GLY A 1 72 ? 2.650 -0.251 4.725 1.00 97.19 72 GLY A CA 1
ATOM 563 C C . GLY A 1 72 ? 3.181 -1.685 4.655 1.00 97.19 72 GLY A C 1
ATOM 564 O O . GLY A 1 72 ? 3.417 -2.210 3.564 1.00 97.19 7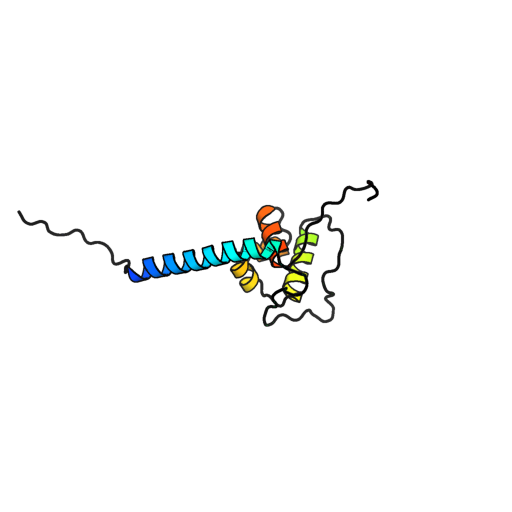2 GLY A O 1
ATOM 565 N N . ARG A 1 73 ? 3.305 -2.362 5.806 1.00 95.81 73 ARG A N 1
ATOM 566 C CA . ARG A 1 73 ? 3.701 -3.779 5.870 1.00 95.81 73 ARG A CA 1
ATOM 567 C C . ARG A 1 73 ? 2.679 -4.692 5.195 1.00 95.81 73 ARG A C 1
ATOM 569 O O . ARG A 1 73 ? 3.087 -5.596 4.466 1.00 95.81 73 ARG A O 1
ATOM 576 N N . ALA A 1 74 ? 1.384 -4.453 5.403 1.00 95.44 74 ALA A N 1
ATOM 577 C CA . ALA A 1 74 ? 0.315 -5.224 4.772 1.00 95.44 74 ALA A CA 1
ATOM 578 C C . ALA A 1 74 ? 0.344 -5.090 3.239 1.00 95.44 74 ALA A C 1
ATOM 580 O O . ALA A 1 74 ? 0.307 -6.096 2.530 1.00 95.44 74 ALA A O 1
ATOM 581 N N . LEU A 1 75 ? 0.509 -3.868 2.721 1.00 95.88 75 LEU A N 1
ATOM 582 C CA . LEU A 1 75 ? 0.629 -3.621 1.281 1.00 95.88 75 LEU A CA 1
ATOM 583 C C . LEU A 1 75 ? 1.908 -4.239 0.696 1.00 95.88 75 LEU A C 1
ATOM 585 O O . LEU A 1 75 ? 1.860 -4.873 -0.356 1.00 95.88 75 LEU A O 1
ATOM 589 N N . LYS A 1 76 ? 3.046 -4.145 1.397 1.00 95.38 76 LYS A N 1
ATOM 590 C CA . LYS A 1 76 ? 4.295 -4.811 0.986 1.00 95.38 76 LYS A CA 1
ATOM 591 C C . LYS A 1 76 ? 4.106 -6.318 0.849 1.00 95.38 76 LYS A C 1
ATOM 593 O O . LYS A 1 76 ? 4.528 -6.900 -0.147 1.00 95.38 76 LYS A O 1
ATOM 598 N N . LEU A 1 77 ? 3.501 -6.944 1.855 1.00 92.75 77 LEU A N 1
ATOM 599 C CA . LEU A 1 77 ? 3.231 -8.377 1.871 1.00 92.75 77 LEU A CA 1
ATOM 600 C C . LEU A 1 77 ? 2.371 -8.775 0.668 1.00 92.75 77 LEU A C 1
ATOM 602 O O . LEU A 1 77 ? 2.774 -9.638 -0.114 1.00 92.75 77 LEU A O 1
ATOM 606 N N . ARG A 1 78 ? 1.284 -8.032 0.429 1.00 92.00 78 ARG A N 1
ATOM 607 C CA . ARG A 1 78 ? 0.415 -8.260 -0.722 1.00 92.00 78 ARG A CA 1
ATOM 608 C C . ARG A 1 78 ? 1.132 -8.086 -2.057 1.00 92.00 78 ARG A C 1
ATOM 610 O O . ARG A 1 78 ? 0.983 -8.920 -2.944 1.00 92.00 78 ARG A O 1
ATOM 617 N N . ARG A 1 79 ? 1.960 -7.051 -2.218 1.00 93.00 79 ARG A N 1
ATOM 618 C CA . ARG A 1 79 ? 2.780 -6.890 -3.429 1.00 93.00 79 ARG A CA 1
ATOM 619 C C . ARG A 1 79 ? 3.654 -8.119 -3.678 1.00 93.00 79 ARG A C 1
ATOM 621 O O . ARG A 1 79 ? 3.768 -8.576 -4.816 1.00 93.00 79 ARG A O 1
ATOM 628 N N . ARG A 1 80 ? 4.282 -8.642 -2.623 1.00 89.81 80 ARG A N 1
ATOM 629 C CA . ARG A 1 80 ? 5.151 -9.820 -2.716 1.00 89.81 80 ARG A CA 1
ATOM 630 C C . ARG A 1 80 ? 4.376 -11.094 -3.033 1.00 89.81 80 ARG A C 1
ATOM 632 O O . ARG A 1 80 ? 4.871 -11.873 -3.838 1.00 89.81 80 ARG A O 1
ATOM 639 N N . GLU A 1 81 ? 3.175 -11.279 -2.485 1.00 87.25 81 GLU A N 1
ATOM 640 C CA . GLU A 1 81 ? 2.267 -12.374 -2.879 1.00 87.25 81 GLU A CA 1
ATOM 641 C C . GLU A 1 81 ? 1.954 -12.353 -4.369 1.00 87.25 81 GLU A C 1
ATOM 643 O O . GLU A 1 81 ? 1.912 -13.397 -5.017 1.00 87.25 81 GLU A O 1
ATOM 648 N N . LEU A 1 82 ? 1.738 -11.155 -4.912 1.00 83.56 82 LEU A N 1
ATOM 649 C CA . LEU A 1 82 ? 1.494 -10.969 -6.334 1.00 83.56 82 LEU A CA 1
ATOM 650 C C . LEU A 1 82 ? 2.763 -11.121 -7.172 1.00 83.56 82 LEU A C 1
ATOM 652 O O . LEU A 1 82 ? 2.667 -11.107 -8.390 1.00 83.56 82 LEU A O 1
ATOM 656 N N . GLY A 1 83 ? 3.942 -11.290 -6.567 1.00 84.31 83 GLY A N 1
ATOM 657 C CA . GLY A 1 83 ? 5.198 -11.506 -7.283 1.00 84.31 83 GLY A CA 1
ATOM 658 C C . GLY A 1 83 ? 5.771 -10.248 -7.939 1.00 84.31 83 GLY A C 1
ATOM 659 O O . GLY A 1 83 ? 6.596 -10.361 -8.846 1.00 84.31 83 GLY A O 1
ATOM 660 N N . TYR A 1 84 ? 5.346 -9.053 -7.517 1.00 84.81 84 TYR A N 1
ATOM 661 C CA . TYR A 1 84 ? 5.854 -7.786 -8.046 1.00 84.81 84 TYR A CA 1
ATOM 662 C C . TYR A 1 84 ? 7.073 -7.293 -7.268 1.00 84.81 84 TYR A C 1
ATOM 664 O O . TYR A 1 84 ? 7.086 -7.320 -6.036 1.00 84.81 84 TYR A O 1
ATOM 672 N N . THR A 1 85 ? 8.078 -6.759 -7.965 1.00 89.12 85 THR A N 1
ATOM 673 C CA . THR A 1 85 ? 9.117 -5.925 -7.335 1.00 89.12 85 THR A CA 1
ATOM 674 C C . THR A 1 85 ? 8.571 -4.519 -7.055 1.00 89.12 85 THR A C 1
ATOM 676 O O . THR A 1 85 ? 7.500 -4.156 -7.551 1.00 89.12 85 THR A O 1
ATOM 679 N N . GLN A 1 86 ? 9.280 -3.709 -6.260 1.00 92.62 86 GLN A N 1
ATOM 680 C CA . GLN A 1 86 ? 8.869 -2.316 -6.032 1.00 92.62 86 GLN A CA 1
ATOM 681 C C . GLN A 1 86 ? 8.910 -1.503 -7.329 1.00 92.62 86 GLN A C 1
ATOM 683 O O . GLN A 1 86 ? 8.057 -0.652 -7.539 1.00 92.62 86 GLN A O 1
ATOM 688 N N . GLU A 1 87 ? 9.866 -1.788 -8.213 1.00 87.75 87 GLU A N 1
ATOM 689 C CA . GLU A 1 87 ? 10.017 -1.128 -9.510 1.00 87.75 87 GLU A CA 1
ATOM 690 C C . GLU A 1 87 ? 8.830 -1.432 -10.422 1.00 87.75 87 GLU A C 1
ATOM 692 O O . GLU A 1 87 ? 8.281 -0.517 -11.029 1.00 87.75 87 GLU A O 1
ATOM 697 N N . VAL A 1 88 ? 8.397 -2.697 -10.485 1.00 83.75 88 VAL A N 1
ATOM 698 C CA . VAL A 1 88 ? 7.220 -3.090 -11.275 1.00 83.75 88 VAL A CA 1
ATOM 699 C C . VAL A 1 88 ? 5.964 -2.413 -10.732 1.00 83.75 88 VAL A C 1
ATOM 701 O O . VAL A 1 88 ? 5.213 -1.811 -11.494 1.00 83.75 88 VAL A O 1
ATOM 704 N N . ALA A 1 89 ? 5.756 -2.444 -9.415 1.00 87.06 89 ALA A N 1
ATOM 705 C CA . ALA A 1 89 ? 4.626 -1.764 -8.787 1.00 87.06 89 ALA A CA 1
ATOM 706 C C . ALA A 1 89 ? 4.639 -0.245 -9.037 1.00 87.06 89 ALA A C 1
ATOM 708 O O . ALA A 1 89 ? 3.609 0.345 -9.353 1.00 87.06 89 ALA A O 1
ATOM 709 N N . ALA A 1 90 ? 5.813 0.382 -8.956 1.00 87.00 90 ALA A N 1
ATOM 710 C CA . ALA A 1 90 ? 5.985 1.805 -9.215 1.00 87.00 90 ALA A CA 1
ATOM 711 C C . ALA A 1 90 ? 5.642 2.168 -10.663 1.00 87.00 90 ALA A C 1
ATOM 713 O O . ALA A 1 90 ? 4.957 3.160 -10.894 1.00 87.00 90 ALA A O 1
ATOM 714 N N . GLN A 1 91 ? 6.060 1.343 -11.627 1.00 82.81 91 GLN A N 1
ATOM 715 C CA . GLN A 1 91 ? 5.710 1.519 -13.037 1.00 82.81 91 GLN A CA 1
ATOM 716 C C . GLN A 1 91 ? 4.196 1.426 -13.258 1.00 82.81 91 GLN A C 1
ATOM 718 O O . GLN A 1 91 ? 3.639 2.274 -13.949 1.00 82.81 91 GLN A O 1
ATOM 723 N N . LEU A 1 92 ? 3.528 0.453 -12.629 1.00 80.06 92 LEU A N 1
ATOM 724 C CA . LEU A 1 92 ? 2.077 0.272 -12.741 1.00 80.06 92 LEU A CA 1
ATOM 725 C C . LEU A 1 92 ? 1.286 1.427 -12.104 1.00 80.06 92 LEU A C 1
ATOM 727 O O . LEU A 1 92 ? 0.268 1.833 -12.650 1.00 80.06 92 LEU A O 1
ATOM 731 N N . CYS A 1 93 ? 1.768 2.003 -10.999 1.00 80.69 93 CYS A N 1
ATOM 732 C CA . CYS A 1 93 ? 1.174 3.202 -10.390 1.00 80.69 93 CYS A CA 1
ATOM 733 C C . CYS A 1 93 ? 1.649 4.527 -11.020 1.00 80.69 93 CYS A C 1
ATOM 735 O O . CYS A 1 93 ? 1.218 5.591 -10.579 1.00 80.69 93 CYS A O 1
ATOM 737 N N . MET A 1 94 ? 2.581 4.502 -11.983 1.00 83.75 94 MET A N 1
ATOM 738 C CA . MET A 1 94 ? 3.301 5.687 -12.487 1.00 83.75 94 MET A CA 1
ATOM 739 C C . MET A 1 94 ? 3.867 6.571 -11.362 1.00 83.75 94 MET A C 1
ATOM 741 O O . MET A 1 94 ? 3.755 7.802 -11.354 1.00 83.75 94 MET A O 1
ATOM 745 N N . ARG A 1 95 ? 4.47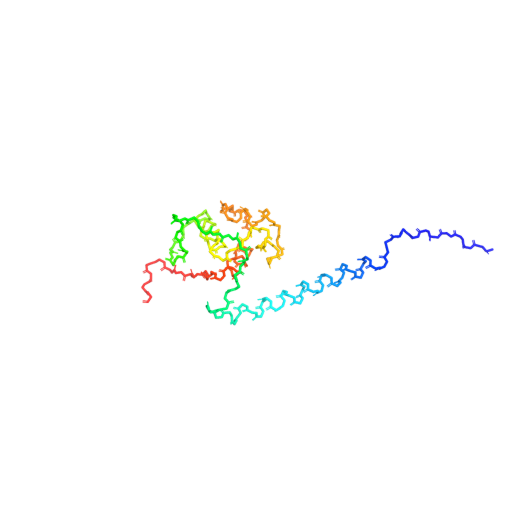0 5.926 -10.367 1.00 89.00 95 ARG A N 1
ATOM 746 C CA . ARG A 1 95 ? 5.181 6.571 -9.262 1.00 89.00 95 ARG A CA 1
ATOM 747 C C . ARG A 1 95 ? 6.662 6.225 -9.343 1.00 89.00 95 ARG A C 1
ATOM 749 O O . ARG A 1 95 ? 7.083 5.350 -10.093 1.00 89.00 95 ARG A O 1
ATOM 756 N N . SER A 1 96 ? 7.479 6.914 -8.552 1.00 93.81 96 SER A N 1
ATOM 757 C CA . SER A 1 96 ? 8.867 6.488 -8.370 1.00 93.81 96 SER A CA 1
ATOM 758 C C . SER A 1 96 ? 8.929 5.267 -7.448 1.00 93.81 96 SER A C 1
ATOM 760 O O . SER A 1 96 ? 8.141 5.151 -6.507 1.00 93.81 96 SER A O 1
ATOM 762 N N . THR A 1 97 ? 9.918 4.392 -7.649 1.00 94.38 97 THR A N 1
ATOM 763 C CA . THR A 1 97 ? 10.201 3.274 -6.728 1.00 94.38 97 THR A CA 1
ATOM 764 C C . THR A 1 97 ? 10.378 3.760 -5.288 1.00 94.38 97 THR A C 1
ATOM 766 O O . THR A 1 97 ? 9.964 3.093 -4.343 1.00 94.38 97 THR A O 1
ATOM 769 N N . ARG A 1 98 ? 10.924 4.973 -5.111 1.00 96.94 98 ARG A N 1
ATOM 770 C CA . ARG A 1 98 ? 11.050 5.628 -3.806 1.00 96.94 98 ARG A CA 1
ATOM 771 C C . ARG A 1 98 ? 9.699 5.819 -3.121 1.00 96.94 98 ARG A C 1
ATOM 773 O O . ARG A 1 98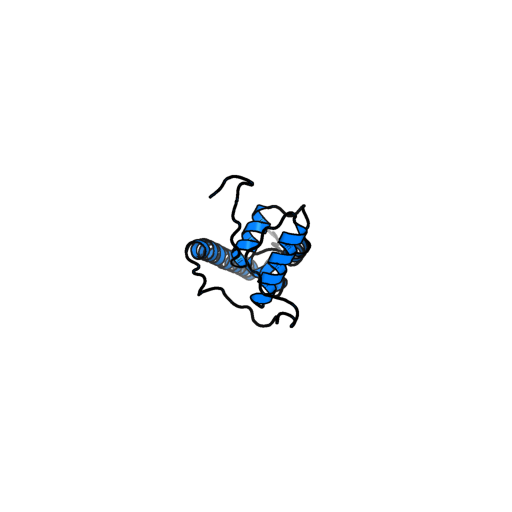 ? 9.608 5.522 -1.937 1.00 96.94 98 ARG A O 1
ATOM 780 N N . VAL A 1 99 ? 8.681 6.289 -3.845 1.00 97.00 99 VAL A N 1
ATOM 781 C CA . VAL A 1 99 ? 7.331 6.488 -3.293 1.00 97.00 99 VAL A CA 1
ATOM 782 C C . VAL A 1 99 ? 6.745 5.154 -2.836 1.00 97.00 99 VAL A C 1
ATOM 784 O O . VAL A 1 99 ? 6.278 5.072 -1.705 1.00 97.00 99 VAL A O 1
ATOM 787 N N . ILE A 1 100 ? 6.867 4.089 -3.637 1.00 97.44 100 ILE A N 1
ATOM 788 C CA . ILE A 1 100 ? 6.446 2.739 -3.220 1.00 97.44 100 ILE A CA 1
ATOM 789 C C . ILE A 1 100 ? 7.183 2.308 -1.945 1.00 97.44 100 ILE A C 1
ATOM 791 O O . ILE A 1 100 ? 6.565 1.859 -0.983 1.00 97.44 100 ILE A O 1
ATOM 795 N N . GLY A 1 101 ? 8.501 2.511 -1.887 1.00 97.81 101 GLY A N 1
ATOM 796 C CA . GLY A 1 101 ? 9.293 2.205 -0.698 1.00 97.81 101 GLY A CA 1
ATOM 797 C C . GLY A 1 101 ? 8.954 3.062 0.528 1.00 97.81 101 GLY A C 1
ATOM 798 O O . GLY A 1 101 ? 9.084 2.575 1.650 1.00 97.81 101 GLY A O 1
ATOM 799 N N . ASP A 1 102 ? 8.549 4.321 0.347 1.00 98.38 102 ASP A N 1
ATOM 800 C CA . ASP A 1 102 ? 8.080 5.204 1.422 1.00 98.38 102 ASP A CA 1
ATOM 801 C C . ASP A 1 102 ? 6.718 4.730 1.966 1.00 98.38 102 ASP A C 1
ATOM 803 O O . ASP A 1 102 ? 6.556 4.664 3.187 1.00 98.38 102 ASP A O 1
ATOM 807 N N . ILE A 1 103 ? 5.790 4.312 1.094 1.00 98.25 103 ILE A N 1
ATOM 808 C CA . ILE A 1 103 ? 4.496 3.728 1.492 1.00 98.25 103 ILE A CA 1
ATOM 809 C C . ILE A 1 103 ? 4.708 2.438 2.286 1.00 98.25 103 ILE A C 1
ATOM 811 O O . ILE A 1 103 ? 4.160 2.279 3.372 1.00 98.25 103 ILE A O 1
ATOM 815 N N . GLU A 1 104 ? 5.547 1.527 1.792 1.00 97.88 104 GLU A N 1
ATOM 816 C CA . GLU A 1 104 ? 5.785 0.230 2.440 1.00 97.88 104 GLU A CA 1
ATOM 817 C C . GLU A 1 104 ? 6.510 0.326 3.783 1.00 97.88 104 GLU A C 1
ATOM 819 O O . GLU A 1 104 ? 6.415 -0.582 4.610 1.00 97.88 104 GLU A O 1
ATOM 824 N N . ARG A 1 105 ? 7.233 1.427 4.013 1.00 97.94 105 ARG A N 1
ATOM 825 C CA . ARG A 1 105 ? 7.807 1.776 5.320 1.00 97.94 105 ARG A CA 1
ATOM 826 C C . ARG A 1 105 ? 6.814 2.497 6.236 1.00 97.94 105 ARG A C 1
ATOM 828 O O . ARG A 1 105 ? 7.161 2.773 7.379 1.00 97.94 105 ARG A O 1
ATOM 835 N N . GLY A 1 106 ? 5.612 2.809 5.753 1.00 97.25 106 GLY A N 1
ATOM 836 C CA . GLY A 1 106 ? 4.580 3.509 6.509 1.00 97.25 106 GLY A CA 1
ATOM 837 C C . GLY A 1 106 ? 4.877 4.982 6.750 1.00 97.25 106 GLY A C 1
ATOM 838 O O . GLY A 1 106 ? 4.493 5.518 7.789 1.00 97.25 106 GLY A O 1
ATOM 839 N N . ARG A 1 107 ? 5.588 5.649 5.833 1.00 97.44 107 ARG A N 1
ATOM 840 C CA . ARG A 1 107 ? 5.877 7.081 5.958 1.00 97.44 107 ARG A CA 1
ATOM 841 C C . ARG A 1 107 ? 4.566 7.877 5.931 1.00 97.44 107 ARG A C 1
ATOM 843 O O . ARG A 1 107 ? 3.905 7.950 4.901 1.00 97.44 107 ARG A O 1
ATOM 850 N N . SER A 1 108 ? 4.239 8.528 7.046 1.00 93.25 108 SER A N 1
ATOM 851 C CA . SER A 1 108 ? 2.989 9.281 7.239 1.00 93.25 108 SER A CA 1
ATOM 852 C C . SER A 1 108 ? 2.841 10.515 6.346 1.00 93.25 108 SER A C 1
ATOM 854 O O . SER A 1 108 ? 1.742 11.035 6.201 1.00 93.25 108 SER A O 1
ATOM 856 N N . THR A 1 109 ? 3.931 10.987 5.735 1.00 95.56 109 THR A N 1
ATOM 857 C CA . THR A 1 109 ? 3.915 12.145 4.830 1.00 95.56 109 THR A CA 1
ATOM 858 C C . THR A 1 109 ? 3.524 11.792 3.395 1.00 95.56 109 THR A C 1
ATOM 860 O O . THR A 1 109 ? 3.517 12.683 2.549 1.00 95.56 109 THR A O 1
ATOM 863 N N . VAL A 1 110 ? 3.297 10.515 3.069 1.00 96.19 110 VAL A N 1
ATOM 864 C CA . VAL A 1 110 ? 2.779 10.148 1.745 1.00 96.19 110 VAL A CA 1
ATOM 865 C C . VAL A 1 110 ? 1.292 10.480 1.700 1.00 96.19 110 VAL A C 1
ATOM 867 O O . VAL A 1 110 ? 0.549 10.141 2.617 1.00 96.19 110 VAL A O 1
ATOM 870 N N . GLU A 1 111 ? 0.864 11.150 0.635 1.00 95.44 111 GLU A N 1
ATOM 871 C CA . GLU A 1 111 ? -0.530 11.542 0.458 1.00 95.44 111 GLU A CA 1
ATOM 872 C C . GLU A 1 111 ? -1.459 10.321 0.437 1.00 95.44 111 GLU A C 1
ATOM 874 O O . GLU A 1 111 ? -1.202 9.338 -0.263 1.00 95.44 111 GLU A O 1
ATOM 879 N N . ILE A 1 112 ? -2.567 10.401 1.179 1.00 92.56 112 ILE A N 1
ATOM 880 C CA . ILE A 1 112 ? -3.523 9.298 1.328 1.00 92.56 112 ILE A CA 1
ATOM 881 C C . ILE A 1 112 ? -4.082 8.812 -0.016 1.00 92.56 112 ILE A C 1
ATOM 883 O O . ILE A 1 112 ? -4.211 7.607 -0.206 1.00 92.56 112 ILE A O 1
ATOM 887 N N . GLY A 1 113 ? -4.329 9.712 -0.976 1.00 90.19 113 GLY A N 1
ATOM 888 C CA . GLY A 1 113 ? -4.798 9.341 -2.315 1.00 90.19 113 GLY A CA 1
ATOM 889 C C . GLY A 1 113 ? -3.834 8.391 -3.031 1.00 90.19 113 GLY A C 1
ATOM 890 O O . GLY A 1 113 ? -4.253 7.371 -3.567 1.00 90.19 113 GLY A O 1
ATOM 891 N N . ILE A 1 114 ? -2.526 8.649 -2.935 1.00 92.19 114 ILE A N 1
ATOM 892 C CA . ILE A 1 114 ? -1.485 7.795 -3.527 1.00 92.19 114 ILE A CA 1
ATOM 893 C C . ILE A 1 114 ? -1.448 6.420 -2.846 1.00 92.19 114 ILE A C 1
ATOM 895 O O . ILE A 1 114 ? -1.232 5.399 -3.500 1.00 92.19 114 ILE A O 1
ATOM 899 N N . VAL A 1 115 ? -1.662 6.372 -1.528 1.00 95.56 115 VAL A N 1
ATOM 900 C CA . VAL A 1 115 ? -1.733 5.102 -0.788 1.00 95.56 115 VAL A CA 1
ATOM 901 C C . VAL A 1 115 ? -2.941 4.276 -1.237 1.00 95.56 115 VAL A C 1
ATOM 903 O O . VAL A 1 115 ? -2.804 3.068 -1.428 1.00 95.56 115 VAL A O 1
ATOM 906 N N . LEU A 1 116 ? -4.096 4.913 -1.453 1.00 92.75 116 LEU A N 1
ATOM 907 C CA . LEU A 1 116 ? -5.309 4.250 -1.943 1.00 92.75 116 LEU A CA 1
ATOM 908 C C . LEU A 1 116 ? -5.145 3.726 -3.376 1.00 92.75 116 LEU A C 1
ATOM 910 O O . LEU A 1 116 ? -5.521 2.588 -3.645 1.00 92.75 116 LEU A O 1
ATOM 914 N N . GLU A 1 117 ? -4.519 4.493 -4.272 1.00 88.88 117 GLU A N 1
ATOM 915 C CA . GLU A 1 117 ? -4.176 4.030 -5.628 1.00 88.88 117 GLU A CA 1
ATOM 916 C C . GLU A 1 117 ? -3.286 2.778 -5.594 1.00 88.88 117 GLU A C 1
ATOM 918 O O . GLU A 1 117 ? -3.495 1.826 -6.351 1.00 88.88 117 GLU A O 1
ATOM 923 N N . TYR A 1 118 ? -2.296 2.757 -4.696 1.00 94.00 118 TYR A N 1
ATOM 924 C CA . TYR A 1 118 ? -1.413 1.606 -4.537 1.00 94.00 118 TYR A CA 1
ATOM 925 C C . TYR A 1 118 ? -2.142 0.390 -3.947 1.00 94.00 118 TYR A C 1
ATOM 927 O O . TYR A 1 118 ? -1.945 -0.730 -4.419 1.00 94.00 118 TYR A O 1
ATOM 935 N N . ALA A 1 119 ? -3.017 0.592 -2.958 1.00 92.62 119 ALA A N 1
ATOM 936 C CA . ALA A 1 119 ? -3.857 -0.471 -2.406 1.00 92.62 119 ALA A CA 1
ATOM 937 C C . ALA A 1 119 ? -4.768 -1.084 -3.479 1.00 92.62 119 ALA A C 1
ATOM 939 O O . ALA A 1 119 ? -4.808 -2.309 -3.626 1.00 92.62 119 ALA A O 1
ATOM 940 N N . ALA A 1 120 ? -5.396 -0.237 -4.298 1.00 86.81 120 ALA A N 1
ATOM 941 C CA . ALA A 1 120 ? -6.220 -0.667 -5.415 1.00 86.81 120 ALA A CA 1
ATOM 942 C C . ALA A 1 120 ? -5.407 -1.527 -6.398 1.00 86.81 120 ALA A C 1
ATOM 944 O O . ALA A 1 120 ? -5.810 -2.657 -6.681 1.00 86.81 120 ALA A O 1
ATOM 945 N N . LEU A 1 121 ? -4.222 -1.070 -6.843 1.00 86.81 121 LEU A N 1
ATOM 946 C CA . LEU A 1 121 ? -3.327 -1.854 -7.717 1.00 86.81 121 LEU A CA 1
ATOM 947 C C . LEU A 1 121 ? -3.085 -3.274 -7.172 1.00 86.81 121 LEU A C 1
ATOM 949 O O . LEU A 1 121 ? -3.050 -4.243 -7.929 1.00 86.81 121 LEU A O 1
ATOM 953 N N . LEU A 1 122 ? -2.915 -3.401 -5.857 1.00 89.56 122 LEU A N 1
ATOM 954 C CA . LEU A 1 122 ? -2.648 -4.667 -5.175 1.00 89.56 122 LEU A CA 1
ATOM 955 C C . LEU A 1 122 ? -3.905 -5.512 -4.903 1.00 89.56 122 LEU A C 1
ATOM 957 O O . LEU A 1 122 ? -3.815 -6.578 -4.278 1.00 89.56 122 LEU A O 1
ATOM 961 N N . SER A 1 123 ? -5.063 -5.061 -5.393 1.00 87.56 123 SER A N 1
ATOM 962 C CA . SER A 1 123 ? -6.380 -5.644 -5.125 1.00 87.56 123 SER A CA 1
ATOM 963 C C . SER A 1 123 ? -6.653 -5.748 -3.620 1.00 87.56 123 SER A C 1
ATOM 965 O O . SER A 1 123 ? -7.037 -6.809 -3.124 1.00 87.56 123 SER A O 1
ATOM 967 N N . VAL A 1 124 ? -6.360 -4.666 -2.890 1.00 89.94 124 VAL A N 1
ATOM 968 C CA . VAL A 1 124 ? -6.649 -4.501 -1.462 1.00 89.94 124 VAL A CA 1
ATOM 969 C C . VAL A 1 124 ? -7.721 -3.435 -1.303 1.00 89.94 124 VAL A C 1
ATOM 971 O O . VAL A 1 124 ? -7.492 -2.268 -1.617 1.00 89.94 124 VAL A O 1
ATOM 974 N N . ASP A 1 125 ? -8.863 -3.838 -0.761 1.00 90.00 125 ASP A N 1
ATOM 975 C CA . ASP A 1 125 ? -9.952 -2.925 -0.436 1.00 90.00 125 ASP A CA 1
ATOM 976 C C . ASP A 1 125 ? -9.705 -2.253 0.921 1.00 90.00 125 ASP A C 1
ATOM 978 O O . ASP A 1 125 ? -9.347 -2.909 1.903 1.00 90.00 125 ASP A O 1
ATOM 982 N N . VAL A 1 126 ? -9.924 -0.938 0.989 1.00 91.25 126 VAL A N 1
ATOM 983 C CA . VAL A 1 126 ? -9.923 -0.182 2.248 1.00 91.25 126 VAL A CA 1
ATOM 984 C C . VAL A 1 126 ? -11.366 -0.009 2.704 1.00 91.25 126 VAL A C 1
ATOM 986 O O . VAL A 1 126 ? -12.146 0.702 2.075 1.00 91.25 126 VAL A O 1
ATOM 989 N N . VAL A 1 127 ? -11.714 -0.670 3.806 1.00 91.38 127 VAL A N 1
ATOM 990 C CA . VAL A 1 127 ? -13.067 -0.665 4.375 1.00 91.38 127 VAL A CA 1
ATOM 991 C C . VAL A 1 127 ? -13.102 0.238 5.604 1.00 91.38 127 VAL A C 1
ATOM 993 O O . VAL A 1 127 ? -12.202 0.196 6.443 1.00 91.38 127 VAL A O 1
ATOM 996 N N . LEU A 1 128 ? -14.146 1.060 5.712 1.00 89.69 128 LEU A N 1
ATOM 997 C CA . LEU A 1 128 ? -14.397 1.889 6.888 1.00 89.69 128 LEU A CA 1
ATOM 998 C C . LEU A 1 128 ? -15.370 1.169 7.824 1.00 89.69 128 LEU A C 1
ATOM 1000 O O . LEU A 1 128 ? -16.497 0.871 7.438 1.00 89.69 128 LEU A O 1
ATOM 1004 N N . GLU A 1 129 ? -14.950 0.945 9.066 1.00 89.69 129 GLU A N 1
ATOM 1005 C CA . GLU A 1 129 ? -15.782 0.362 10.121 1.00 89.69 129 GLU A CA 1
ATOM 1006 C C . GLU A 1 129 ? -15.843 1.311 11.323 1.00 89.69 129 GLU A C 1
ATOM 1008 O O . GLU A 1 129 ? -14.823 1.814 11.803 1.00 89.69 129 GLU A O 1
ATOM 1013 N N . THR A 1 130 ? -17.045 1.575 11.838 1.00 90.06 130 THR A N 1
ATOM 1014 C CA . THR A 1 130 ? -17.220 2.396 13.043 1.00 90.06 130 THR A CA 1
ATOM 1015 C C . THR A 1 130 ? -17.043 1.551 14.296 1.00 90.06 130 THR A C 1
ATOM 1017 O O . THR A 1 130 ? -17.779 0.587 14.508 1.00 90.06 130 THR A O 1
ATOM 1020 N N . ARG A 1 131 ? -16.125 1.946 15.184 1.00 86.50 131 ARG A N 1
ATOM 1021 C CA . ARG A 1 131 ? -15.930 1.255 16.465 1.00 86.50 131 ARG A CA 1
ATOM 1022 C C . ARG A 1 131 ? -17.213 1.303 17.303 1.00 86.50 131 ARG A C 1
ATOM 1024 O O . ARG A 1 131 ? -17.737 2.380 17.567 1.00 86.50 131 ARG A O 1
ATOM 1031 N N . GLY A 1 132 ? -17.680 0.141 17.757 1.00 84.06 132 GLY A N 1
ATOM 1032 C CA . GLY A 1 132 ? -18.805 0.029 18.693 1.00 84.06 132 GLY A CA 1
ATOM 1033 C C . GLY A 1 132 ? -20.195 0.217 18.079 1.00 84.06 132 GLY A C 1
ATOM 1034 O O . GLY A 1 132 ? -21.179 0.180 18.813 1.00 84.06 132 GLY A O 1
ATOM 1035 N N . ARG A 1 133 ? -20.307 0.384 16.756 1.00 75.25 133 ARG A N 1
ATOM 1036 C CA . ARG A 1 133 ? -21.590 0.272 16.053 1.00 75.25 133 ARG A CA 1
ATOM 1037 C C . ARG A 1 133 ? -21.684 -1.160 15.536 1.00 75.25 133 ARG A C 1
ATOM 1039 O O . ARG A 1 133 ? -20.869 -1.549 14.708 1.00 75.25 133 ARG A O 1
ATOM 1046 N N . ALA A 1 134 ? -22.601 -1.950 16.090 1.00 58.88 134 ALA A N 1
ATOM 1047 C CA . ALA A 1 134 ? -22.876 -3.285 15.573 1.00 58.88 134 ALA A CA 1
ATOM 1048 C C . ALA A 1 134 ? -23.398 -3.160 14.132 1.00 58.88 134 ALA A C 1
ATOM 1050 O O . ALA A 1 134 ? -24.303 -2.357 13.886 1.00 58.88 134 ALA A O 1
ATOM 1051 N N . SER A 1 135 ? -22.767 -3.892 13.216 1.00 58.47 135 SER A N 1
ATOM 1052 C CA . SER A 1 135 ? -23.180 -4.047 11.818 1.00 58.47 135 SER A CA 1
ATOM 1053 C C . SER A 1 135 ? -24.429 -4.909 11.698 1.00 58.47 135 SER A C 1
ATOM 1055 O O . SER A 1 135 ? -24.536 -5.882 12.480 1.00 58.47 135 SER A O 1
#